Protein AF-A0A833DAZ6-F1 (afdb_monomer_lite)

Sequence (91 aa):
MLSLLGRALLALAFLTSAHQIARPEKAGDAVVRNVTMTSQIAPFALLVGAFVLDASSLDLVARFGGDGLPLFYRISAVWGGRAGPLLLWAA

pLDDT: mean 88.23, std 9.57, range [59.0, 98.0]

Secondary structure (DSSP, 8-state):
-HHHHHHHHHHHHHHHHHHHHH-GGGTT-HHHHHHHHHHHHHHHHHHHHHHHTT-TTSHHHHHH--TTS-HHHHHHHHHHSSSHHHHTT--

Foldseek 3Di:
DLVVVLVVLVVLLVVLVVVCVVCVVCCPPPVSVVSNVCSNCVSLVSLLVCLQVLVVVDVLSVQAHDPPDPSVLSNVCSPVSHSCPVVVVVD

Structure (mmCIF, N/CA/C/O backbone):
data_AF-A0A833DAZ6-F1
#
_entry.id   AF-A0A833DAZ6-F1
#
loop_
_atom_site.group_PDB
_atom_site.id
_atom_site.type_symbol
_atom_site.label_atom_id
_atom_site.label_alt_id
_atom_site.label_comp_id
_atom_site.label_asym_id
_atom_site.label_entity_id
_atom_site.label_seq_id
_atom_site.pdbx_PDB_ins_code
_atom_site.Cartn_x
_atom_site.Cartn_y
_atom_site.Cartn_z
_atom_site.occupancy
_atom_site.B_iso_or_equiv
_atom_site.auth_seq_id
_atom_site.auth_comp_id
_atom_site.auth_asym_id
_atom_site.auth_atom_id
_atom_site.pdbx_PDB_model_num
ATOM 1 N N . MET A 1 1 ? -0.322 -15.189 6.482 1.00 87.94 1 MET A N 1
ATOM 2 C CA . MET A 1 1 ? -0.232 -15.327 5.006 1.00 87.94 1 MET A CA 1
ATOM 3 C C . MET A 1 1 ? -0.034 -13.975 4.318 1.00 87.94 1 MET A C 1
ATOM 5 O O . MET A 1 1 ? 0.895 -13.861 3.528 1.00 87.94 1 MET A O 1
ATOM 9 N N . LEU A 1 2 ? -0.807 -12.933 4.668 1.00 93.31 2 LEU A N 1
ATOM 10 C CA . LEU A 1 2 ? -0.621 -11.578 4.117 1.00 93.31 2 LEU A CA 1
ATOM 11 C C . LEU A 1 2 ? 0.786 -11.004 4.348 1.00 93.31 2 LEU A C 1
ATOM 13 O O . LEU A 1 2 ? 1.337 -10.385 3.447 1.00 93.31 2 LEU A O 1
ATOM 17 N N . SER A 1 3 ? 1.410 -11.256 5.502 1.00 94.81 3 SER A N 1
ATOM 18 C CA . SER A 1 3 ? 2.775 -10.779 5.784 1.00 94.81 3 SER A CA 1
ATOM 19 C C . SER A 1 3 ? 3.819 -11.365 4.824 1.00 94.81 3 SER A C 1
ATOM 21 O O . SER A 1 3 ? 4.755 -10.674 4.433 1.00 94.81 3 SER A O 1
ATOM 23 N N . LEU A 1 4 ? 3.655 -12.629 4.415 1.00 96.38 4 LEU A N 1
ATOM 24 C CA . LEU A 1 4 ? 4.525 -13.264 3.419 1.00 96.38 4 LEU A CA 1
ATOM 25 C C . LEU A 1 4 ? 4.302 -12.643 2.038 1.00 96.38 4 LEU A C 1
ATOM 27 O O . LEU A 1 4 ? 5.270 -12.290 1.370 1.00 96.38 4 LEU A O 1
ATOM 31 N N . LEU A 1 5 ? 3.037 -12.466 1.647 1.00 96.62 5 LEU A N 1
ATOM 32 C CA . LEU A 1 5 ? 2.671 -11.828 0.385 1.00 96.62 5 LEU A CA 1
ATOM 33 C C . LEU A 1 5 ? 3.225 -10.399 0.301 1.00 96.62 5 LEU A C 1
ATOM 35 O O . LEU A 1 5 ? 3.858 -10.050 -0.687 1.00 96.62 5 LEU A O 1
ATOM 39 N N . GLY A 1 6 ? 3.072 -9.599 1.359 1.00 96.44 6 GLY A N 1
ATOM 40 C CA . GLY A 1 6 ? 3.615 -8.241 1.422 1.00 96.44 6 GLY A CA 1
ATOM 41 C C . GLY A 1 6 ? 5.136 -8.209 1.265 1.00 96.44 6 GLY A C 1
ATOM 42 O O . GLY A 1 6 ? 5.654 -7.432 0.467 1.00 96.44 6 GLY A O 1
ATOM 43 N N . ARG A 1 7 ? 5.860 -9.108 1.947 1.00 97.00 7 ARG A N 1
ATOM 44 C CA . ARG A 1 7 ? 7.319 -9.248 1.783 1.00 97.00 7 ARG A CA 1
ATOM 45 C C . ARG A 1 7 ? 7.707 -9.654 0.361 1.00 97.00 7 ARG A C 1
ATOM 47 O O . ARG A 1 7 ? 8.678 -9.122 -0.166 1.00 97.00 7 ARG A O 1
ATOM 54 N N . ALA A 1 8 ? 6.958 -10.565 -0.258 1.00 97.94 8 ALA A N 1
ATOM 55 C CA . ALA A 1 8 ? 7.196 -10.987 -1.635 1.00 97.94 8 ALA A CA 1
ATOM 56 C C . ALA A 1 8 ? 6.964 -9.843 -2.637 1.00 97.94 8 ALA A C 1
ATOM 58 O O . ALA A 1 8 ? 7.787 -9.643 -3.527 1.00 97.94 8 ALA A O 1
ATOM 59 N N . LEU A 1 9 ? 5.899 -9.052 -2.463 1.00 98.00 9 LEU A N 1
ATOM 60 C CA . LEU A 1 9 ? 5.622 -7.881 -3.301 1.00 98.00 9 LEU A CA 1
ATOM 61 C C . LEU A 1 9 ? 6.705 -6.805 -3.150 1.00 98.00 9 LEU A C 1
ATOM 63 O O . LEU A 1 9 ? 7.151 -6.257 -4.152 1.00 98.00 9 LEU A O 1
ATOM 67 N N . LEU A 1 10 ? 7.175 -6.542 -1.926 1.00 97.56 10 LEU A N 1
ATOM 68 C CA . LEU A 1 10 ? 8.290 -5.616 -1.686 1.00 97.56 10 LEU A CA 1
ATOM 69 C C . LEU A 1 10 ? 9.585 -6.100 -2.347 1.00 97.56 10 LEU A C 1
ATOM 71 O O . LEU A 1 10 ? 10.286 -5.314 -2.981 1.00 97.56 10 LEU A O 1
ATOM 75 N N . ALA A 1 11 ? 9.890 -7.396 -2.238 1.00 98.00 11 ALA A N 1
ATOM 76 C CA . ALA A 1 11 ? 11.049 -7.984 -2.900 1.00 98.00 11 ALA A CA 1
ATOM 77 C C . ALA A 1 11 ? 10.939 -7.863 -4.427 1.00 98.00 11 ALA A 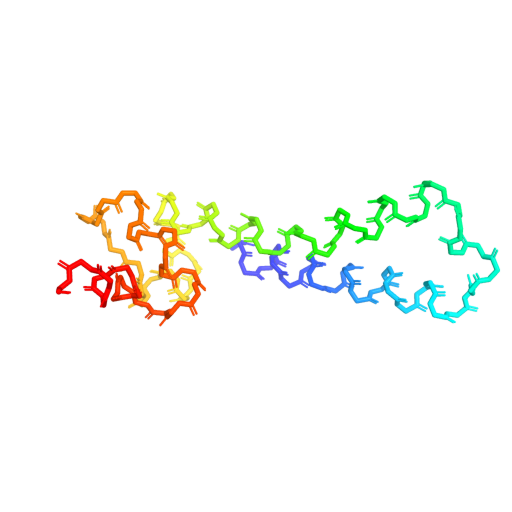C 1
ATOM 79 O O . ALA A 1 11 ? 11.898 -7.453 -5.075 1.00 98.00 11 ALA A O 1
ATOM 80 N N . LEU A 1 12 ? 9.767 -8.150 -5.000 1.00 97.88 12 LEU A N 1
ATOM 81 C CA . LEU A 1 12 ? 9.515 -7.992 -6.431 1.00 97.88 12 LEU A CA 1
ATOM 82 C C . LEU A 1 12 ? 9.710 -6.539 -6.880 1.00 97.88 12 LEU A C 1
ATOM 84 O O . LEU A 1 12 ? 10.399 -6.299 -7.866 1.00 97.88 12 LEU A O 1
ATOM 88 N N . ALA A 1 13 ? 9.151 -5.582 -6.140 1.00 97.44 13 ALA A N 1
ATOM 89 C CA . ALA A 1 13 ? 9.274 -4.156 -6.420 1.00 97.44 13 ALA A CA 1
ATOM 90 C C . ALA A 1 13 ? 10.744 -3.696 -6.423 1.00 97.44 13 ALA A C 1
ATOM 92 O O . ALA A 1 13 ? 11.196 -2.996 -7.337 1.00 97.44 13 ALA A O 1
ATOM 93 N N . PHE A 1 14 ? 11.522 -4.171 -5.444 1.00 97.38 14 PHE A N 1
ATOM 94 C CA . PHE A 1 14 ? 12.961 -3.929 -5.379 1.00 97.38 14 PHE A CA 1
ATOM 95 C C . PHE A 1 14 ? 13.702 -4.550 -6.569 1.00 97.38 14 PHE A C 1
ATOM 97 O O . PHE A 1 14 ? 14.510 -3.877 -7.208 1.00 97.38 14 PHE A O 1
ATOM 104 N N . LEU A 1 15 ? 13.392 -5.801 -6.920 1.00 96.62 15 LEU A N 1
ATOM 105 C CA . LEU A 1 15 ? 14.016 -6.505 -8.043 1.00 96.62 15 LEU A CA 1
ATOM 106 C C . LEU A 1 15 ? 13.729 -5.826 -9.386 1.00 96.62 15 LEU A C 1
ATOM 108 O O . LEU A 1 15 ? 14.644 -5.665 -10.190 1.00 96.62 15 LEU A O 1
ATOM 112 N N . THR A 1 16 ? 12.491 -5.386 -9.630 1.00 94.88 16 THR A N 1
ATOM 113 C CA . THR A 1 16 ? 12.145 -4.671 -10.870 1.00 94.88 16 THR A CA 1
ATOM 114 C C . THR A 1 16 ? 12.845 -3.316 -10.961 1.00 94.88 16 THR A C 1
ATOM 116 O O . THR A 1 16 ? 13.296 -2.932 -12.038 1.00 94.88 16 THR A O 1
ATOM 119 N N . SER A 1 17 ? 13.012 -2.623 -9.830 1.00 93.75 17 SER A N 1
ATOM 120 C CA . SER A 1 17 ? 13.772 -1.369 -9.765 1.00 93.75 17 SER A CA 1
ATOM 121 C C . SER A 1 17 ? 15.262 -1.595 -10.043 1.00 93.75 17 SER A C 1
ATOM 123 O O . SER A 1 17 ? 15.847 -0.942 -10.907 1.00 93.75 17 SER A O 1
ATOM 125 N N . ALA A 1 18 ? 15.866 -2.591 -9.389 1.00 95.00 18 ALA A N 1
ATOM 126 C CA . ALA A 1 18 ? 17.258 -2.969 -9.615 1.00 95.00 18 ALA A CA 1
ATOM 127 C C . ALA A 1 18 ? 17.508 -3.378 -11.077 1.00 95.00 18 ALA A C 1
ATOM 129 O O . ALA A 1 18 ? 18.520 -2.998 -11.665 1.00 95.00 18 ALA A O 1
ATOM 130 N N . HIS A 1 19 ? 16.561 -4.096 -11.689 1.00 92.56 19 HIS A N 1
ATOM 131 C CA . HIS A 1 19 ? 16.632 -4.462 -13.100 1.00 92.56 19 HIS A CA 1
ATOM 132 C C . HIS A 1 19 ? 16.630 -3.238 -14.028 1.00 92.56 19 HIS A C 1
ATOM 134 O O . HIS A 1 19 ? 17.422 -3.199 -14.968 1.00 92.56 19 HIS A O 1
ATOM 140 N N . GLN A 1 20 ? 15.790 -2.232 -13.758 1.00 90.94 20 GLN A N 1
ATOM 141 C CA . GLN A 1 20 ? 15.774 -0.989 -14.539 1.00 90.94 20 GLN A CA 1
ATOM 142 C C . GLN A 1 20 ? 17.065 -0.181 -14.385 1.00 90.94 20 GLN A C 1
ATOM 144 O O . GLN A 1 20 ? 17.572 0.336 -15.376 1.00 90.94 20 GLN A O 1
ATOM 149 N N . ILE A 1 21 ? 17.624 -0.108 -13.174 1.00 92.00 21 ILE A N 1
ATOM 150 C CA . ILE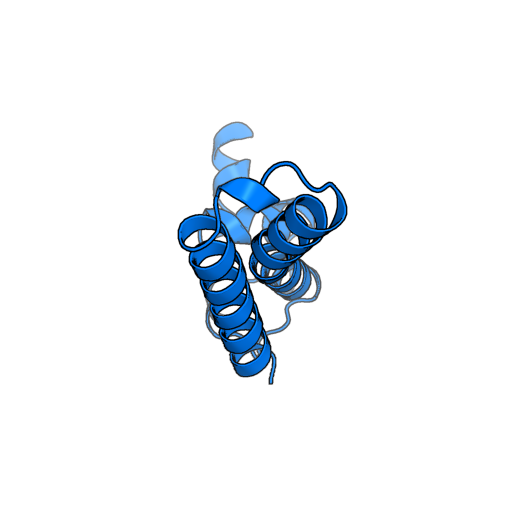 A 1 21 ? 18.901 0.579 -12.922 1.00 92.00 21 ILE A CA 1
ATOM 151 C C . ILE A 1 21 ? 20.047 -0.104 -13.677 1.00 92.00 21 ILE A C 1
ATOM 153 O O . ILE A 1 21 ? 20.911 0.573 -14.225 1.00 92.00 21 ILE A O 1
ATOM 157 N N . ALA A 1 22 ? 20.048 -1.438 -13.734 1.00 93.56 22 ALA A N 1
ATOM 158 C CA . ALA A 1 22 ? 21.069 -2.203 -14.446 1.00 93.56 22 ALA A CA 1
ATOM 159 C C . ALA A 1 22 ? 20.939 -2.130 -15.980 1.00 93.56 22 ALA A C 1
ATOM 161 O O . ALA A 1 22 ? 21.901 -2.445 -16.679 1.00 93.56 22 ALA A O 1
ATOM 162 N N . ARG A 1 23 ? 19.759 -1.767 -16.503 1.00 91.56 23 ARG A N 1
ATOM 163 C CA . ARG A 1 23 ? 19.461 -1.688 -17.944 1.00 91.56 23 ARG A CA 1
ATOM 164 C C . ARG A 1 23 ? 18.700 -0.405 -18.303 1.00 91.56 23 ARG A C 1
ATOM 166 O O . ARG A 1 23 ? 17.544 -0.474 -18.745 1.00 91.56 23 ARG A O 1
ATOM 173 N N . PRO A 1 24 ? 19.318 0.775 -18.114 1.00 88.31 24 PRO A N 1
ATOM 174 C CA . PRO A 1 24 ? 18.658 2.055 -18.354 1.00 88.31 24 PRO A CA 1
ATOM 175 C C . PRO A 1 24 ? 18.241 2.237 -19.820 1.00 88.31 24 PRO A C 1
ATOM 177 O O . PRO A 1 24 ? 17.262 2.926 -20.098 1.00 88.31 24 PRO A O 1
ATOM 180 N N . GLU A 1 25 ? 18.908 1.565 -20.764 1.00 89.56 25 GLU A N 1
ATOM 181 C CA . GLU A 1 25 ? 18.585 1.598 -22.193 1.00 89.56 25 GLU A CA 1
ATOM 182 C C . GLU A 1 25 ? 17.183 1.057 -22.512 1.00 89.56 25 GLU A C 1
ATOM 184 O O . GLU A 1 25 ? 16.571 1.462 -23.498 1.00 89.56 25 GLU A O 1
ATOM 189 N N . LYS A 1 26 ? 16.647 0.173 -21.659 1.00 84.00 26 LYS A N 1
ATOM 190 C CA . LYS A 1 26 ? 15.295 -0.390 -21.797 1.00 84.00 26 LYS A CA 1
ATOM 191 C C . LYS A 1 26 ? 14.245 0.335 -20.957 1.00 84.00 26 LYS A C 1
ATOM 193 O O . LYS A 1 26 ? 13.071 -0.013 -21.034 1.00 84.00 26 LYS A O 1
ATOM 198 N N . ALA A 1 27 ? 14.624 1.345 -20.171 1.00 77.44 27 ALA A N 1
ATOM 199 C CA . ALA A 1 27 ? 13.698 2.037 -19.272 1.00 77.44 27 ALA A CA 1
ATOM 200 C C . ALA A 1 27 ? 12.574 2.791 -20.015 1.00 77.44 27 ALA A C 1
ATOM 202 O O . ALA A 1 27 ? 11.493 2.996 -19.462 1.00 77.44 27 ALA 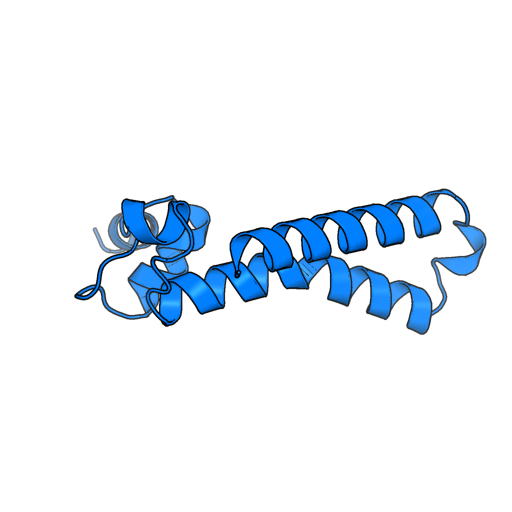A O 1
ATOM 203 N N . GLY A 1 28 ? 12.803 3.173 -21.278 1.00 81.81 28 GLY A N 1
ATOM 204 C CA . GLY A 1 28 ? 11.796 3.814 -22.131 1.00 81.81 28 GLY A CA 1
ATOM 205 C C . GLY A 1 28 ? 10.692 2.873 -22.631 1.00 81.81 28 GLY A C 1
ATOM 206 O O . GLY A 1 28 ? 9.618 3.347 -23.014 1.00 81.81 28 GLY A O 1
ATOM 207 N N . ASP A 1 29 ? 10.917 1.556 -22.591 1.00 93.44 29 ASP A N 1
ATOM 208 C CA . ASP A 1 29 ? 9.940 0.556 -23.023 1.00 93.44 29 ASP A CA 1
ATOM 209 C C . ASP A 1 29 ? 8.673 0.638 -22.154 1.00 93.44 29 ASP A C 1
ATOM 211 O O . ASP A 1 29 ? 8.723 0.630 -20.919 1.00 93.44 29 ASP A O 1
ATOM 215 N N . ALA A 1 30 ? 7.515 0.738 -22.811 1.00 93.19 30 ALA A N 1
ATOM 216 C CA . ALA A 1 30 ? 6.225 0.846 -22.146 1.00 93.19 30 ALA A CA 1
ATOM 217 C C . ALA A 1 30 ? 5.924 -0.355 -21.243 1.00 93.19 30 ALA A C 1
ATOM 219 O O . ALA A 1 30 ? 5.384 -0.173 -20.152 1.00 93.19 30 ALA A O 1
ATOM 220 N N . VAL A 1 31 ? 6.306 -1.564 -21.657 1.00 92.56 31 VAL A N 1
ATOM 221 C CA . VAL A 1 31 ? 6.067 -2.781 -20.876 1.00 92.56 31 VAL A CA 1
ATOM 222 C C . VAL A 1 31 ? 6.927 -2.765 -19.618 1.00 92.56 31 VAL A C 1
ATOM 224 O O . VAL A 1 31 ? 6.404 -2.922 -18.517 1.00 92.56 31 VAL A O 1
ATOM 227 N N . VAL A 1 32 ? 8.229 -2.500 -19.759 1.00 92.06 32 VAL A N 1
ATOM 228 C CA . VAL A 1 32 ? 9.176 -2.449 -18.630 1.00 92.06 32 VAL A CA 1
ATOM 229 C C . VAL A 1 32 ? 8.770 -1.375 -17.623 1.00 92.06 32 VAL A C 1
ATOM 231 O O . VAL A 1 32 ? 8.801 -1.611 -16.415 1.00 92.06 32 VAL A O 1
ATOM 234 N N . ARG A 1 33 ? 8.346 -0.202 -18.104 1.00 91.56 33 ARG A N 1
ATOM 235 C CA . ARG A 1 33 ? 7.851 0.882 -17.252 1.00 91.56 33 ARG A CA 1
ATOM 236 C C . ARG A 1 33 ? 6.582 0.483 -16.504 1.00 91.56 33 ARG A C 1
ATOM 238 O O . ARG A 1 33 ? 6.538 0.629 -15.285 1.00 91.56 33 ARG A O 1
ATOM 245 N N . ASN A 1 34 ? 5.575 -0.031 -17.207 1.00 94.81 34 ASN A N 1
ATOM 246 C CA . ASN A 1 34 ? 4.288 -0.369 -16.600 1.00 94.81 34 ASN A CA 1
ATOM 247 C C . ASN A 1 34 ? 4.416 -1.515 -15.590 1.00 94.81 34 ASN A C 1
ATOM 249 O O . ASN A 1 34 ? 3.785 -1.467 -14.534 1.00 94.81 34 ASN A O 1
ATOM 253 N N . VAL A 1 35 ? 5.258 -2.515 -15.873 1.00 93.88 35 VAL A N 1
ATOM 254 C CA . VAL A 1 35 ? 5.537 -3.623 -14.946 1.00 93.88 35 VAL A CA 1
ATOM 255 C C . VAL A 1 35 ? 6.172 -3.103 -13.662 1.00 93.88 35 VAL A C 1
ATOM 257 O O . VAL A 1 35 ? 5.696 -3.442 -12.580 1.00 93.88 35 VAL A O 1
ATOM 260 N N . THR A 1 36 ? 7.182 -2.235 -13.760 1.00 94.56 36 THR A N 1
ATOM 261 C CA . THR A 1 36 ? 7.805 -1.636 -12.572 1.00 94.56 36 THR A CA 1
ATOM 262 C C . THR A 1 36 ? 6.834 -0.736 -11.820 1.00 94.56 36 THR A C 1
ATOM 264 O O . THR A 1 36 ? 6.750 -0.814 -10.604 1.00 94.56 36 THR A O 1
ATOM 267 N N . MET A 1 37 ? 6.043 0.096 -12.499 1.00 95.19 37 MET A N 1
ATOM 268 C CA . MET A 1 37 ? 5.032 0.911 -11.812 1.00 95.19 37 MET A CA 1
ATOM 269 C C . MET A 1 37 ? 4.027 0.035 -11.055 1.00 95.19 37 MET A C 1
ATOM 271 O O . MET A 1 37 ? 3.736 0.297 -9.890 1.00 95.19 37 MET A O 1
ATOM 275 N N . THR A 1 38 ? 3.551 -1.039 -11.690 1.00 97.00 38 THR A N 1
ATOM 276 C CA . THR A 1 38 ? 2.594 -1.975 -11.087 1.00 97.00 38 THR A CA 1
ATOM 277 C C . THR A 1 38 ? 3.196 -2.702 -9.884 1.00 97.00 38 THR A C 1
ATOM 279 O O . THR A 1 38 ? 2.543 -2.812 -8.846 1.00 97.00 38 THR A O 1
ATOM 282 N N . SER A 1 39 ? 4.446 -3.170 -9.981 1.00 97.12 39 SER A N 1
ATOM 283 C CA . SER A 1 39 ? 5.118 -3.837 -8.860 1.00 97.12 39 SER A CA 1
ATOM 284 C C . SER A 1 39 ? 5.336 -2.890 -7.678 1.00 97.12 39 SER A C 1
ATOM 286 O O . SER A 1 39 ? 5.175 -3.314 -6.538 1.00 97.12 39 SER A O 1
ATOM 288 N N . GLN A 1 40 ? 5.628 -1.610 -7.930 1.00 97.00 40 GLN A N 1
ATOM 289 C CA . GLN A 1 40 ? 5.876 -0.611 -6.886 1.00 97.00 40 GLN A CA 1
ATOM 290 C C . GLN A 1 40 ? 4.614 -0.222 -6.109 1.00 97.00 40 GLN A C 1
ATOM 292 O O . GLN A 1 40 ? 4.679 -0.012 -4.898 1.00 97.00 40 GLN A O 1
ATOM 297 N N . ILE A 1 41 ? 3.453 -0.152 -6.768 1.00 97.62 41 ILE A N 1
ATOM 298 C CA . ILE A 1 41 ? 2.191 0.185 -6.086 1.00 97.62 41 ILE A CA 1
ATOM 299 C C . ILE A 1 41 ? 1.572 -1.006 -5.343 1.00 97.62 41 ILE A C 1
ATOM 301 O O . ILE A 1 41 ? 0.802 -0.811 -4.402 1.00 97.62 41 ILE A O 1
ATOM 305 N N . ALA A 1 42 ? 1.895 -2.242 -5.737 1.00 97.75 42 ALA A N 1
ATOM 306 C CA . ALA A 1 42 ? 1.242 -3.444 -5.219 1.00 97.75 42 ALA A CA 1
ATOM 307 C C . ALA A 1 42 ? 1.359 -3.640 -3.689 1.00 97.75 42 ALA A C 1
ATOM 309 O O . ALA A 1 42 ? 0.340 -3.966 -3.073 1.00 97.75 42 ALA A O 1
ATOM 310 N N . PRO A 1 43 ? 2.520 -3.419 -3.028 1.00 96.38 43 PRO A N 1
ATOM 311 C CA . PRO A 1 43 ? 2.623 -3.520 -1.571 1.00 96.38 43 PRO A CA 1
ATOM 312 C C . PRO A 1 43 ? 1.696 -2.540 -0.848 1.00 96.38 43 PRO A C 1
ATOM 314 O O . PRO A 1 43 ? 1.048 -2.904 0.133 1.00 96.38 43 PRO A O 1
ATOM 317 N N . PHE A 1 44 ? 1.608 -1.307 -1.354 1.00 95.19 44 PHE A N 1
ATOM 318 C CA . PHE A 1 44 ? 0.745 -0.279 -0.787 1.00 95.19 44 PHE A CA 1
ATOM 319 C C . PHE A 1 44 ? -0.734 -0.626 -0.989 1.00 95.19 44 PHE A C 1
ATOM 321 O O . PHE A 1 44 ? -1.507 -0.581 -0.036 1.00 95.19 44 PHE A O 1
ATOM 328 N N . ALA A 1 45 ? -1.123 -1.062 -2.191 1.00 96.62 45 ALA A N 1
ATOM 329 C CA . ALA A 1 45 ? -2.490 -1.495 -2.477 1.00 96.62 45 ALA A CA 1
ATOM 330 C C . ALA A 1 45 ? -2.927 -2.680 -1.596 1.00 96.62 45 ALA A C 1
ATOM 332 O O . ALA A 1 45 ? -4.040 -2.675 -1.067 1.00 96.62 45 ALA A O 1
ATOM 333 N N . LEU A 1 46 ? -2.040 -3.661 -1.377 1.00 96.56 46 LEU A N 1
ATOM 334 C CA . LEU A 1 46 ? -2.288 -4.769 -0.449 1.00 96.56 46 LEU A CA 1
ATOM 335 C C . LEU A 1 46 ? -2.522 -4.255 0.976 1.00 96.56 46 LEU A C 1
ATOM 337 O O . LEU A 1 46 ? -3.447 -4.713 1.645 1.00 96.56 46 LEU A O 1
ATOM 341 N N . LEU A 1 47 ? -1.695 -3.313 1.438 1.00 94.75 47 LEU A N 1
ATOM 342 C CA . LEU A 1 47 ? -1.812 -2.758 2.782 1.00 94.75 47 LEU A CA 1
ATOM 343 C C . LEU A 1 47 ? -3.116 -1.971 2.963 1.00 94.75 47 LEU A C 1
ATOM 345 O O . LEU A 1 47 ? -3.807 -2.170 3.958 1.00 94.75 47 LEU A O 1
ATOM 349 N N . VAL A 1 48 ? -3.495 -1.142 1.985 1.00 94.06 48 VAL A N 1
ATOM 350 C CA . VAL A 1 48 ? -4.789 -0.437 1.974 1.00 94.06 48 VAL A CA 1
ATOM 351 C C . VAL A 1 48 ? -5.943 -1.434 2.046 1.00 94.06 48 VAL A C 1
ATOM 353 O O . VAL A 1 48 ? -6.810 -1.299 2.907 1.00 94.06 48 VAL A O 1
ATOM 356 N N . GLY A 1 49 ? -5.940 -2.460 1.189 1.00 94.50 49 GLY A N 1
ATOM 357 C CA . GLY A 1 49 ? -6.968 -3.503 1.200 1.00 94.50 49 GLY A CA 1
ATOM 358 C C . GLY A 1 49 ? -7.056 -4.222 2.546 1.00 94.50 49 GLY A C 1
ATOM 359 O O . GLY A 1 49 ? -8.153 -4.472 3.040 1.00 94.50 49 GLY A O 1
ATOM 360 N N . ALA A 1 50 ? -5.912 -4.483 3.183 1.00 94.19 50 ALA A N 1
ATOM 361 C CA . ALA A 1 50 ? -5.864 -5.094 4.503 1.00 94.19 50 ALA A CA 1
ATOM 362 C C . ALA A 1 50 ? -6.484 -4.209 5.597 1.00 94.19 50 ALA A C 1
ATOM 364 O O . ALA A 1 50 ? -7.210 -4.731 6.434 1.00 94.19 50 ALA A O 1
ATOM 365 N N . PHE A 1 51 ? -6.259 -2.891 5.577 1.00 91.81 51 PHE A N 1
ATOM 366 C CA . PHE A 1 51 ? -6.924 -1.961 6.500 1.00 91.81 51 PHE A CA 1
ATOM 367 C C . PHE A 1 51 ? -8.429 -1.842 6.232 1.00 91.81 51 PHE A C 1
ATOM 369 O O . PHE A 1 51 ? -9.220 -1.792 7.170 1.00 91.81 51 PHE A O 1
ATOM 376 N N . VAL A 1 52 ? -8.846 -1.809 4.963 1.00 91.56 52 VAL A N 1
ATOM 377 C CA . VAL A 1 52 ? -10.269 -1.736 4.590 1.00 91.56 52 VAL A CA 1
ATOM 378 C C . VAL A 1 52 ? -11.027 -2.968 5.088 1.00 91.56 52 VAL A C 1
ATOM 380 O O . VAL A 1 52 ? -12.091 -2.825 5.689 1.00 91.56 52 VAL A O 1
ATOM 383 N N . LEU A 1 53 ? -10.450 -4.156 4.890 1.00 92.31 53 LEU A N 1
ATOM 384 C CA . LEU A 1 53 ? -11.032 -5.447 5.270 1.00 92.31 53 LEU A CA 1
ATOM 385 C C . LEU A 1 53 ? -10.748 -5.856 6.727 1.00 92.31 53 LEU A C 1
ATOM 387 O O . LEU A 1 53 ? -11.089 -6.972 7.103 1.00 92.31 53 LEU A O 1
ATOM 391 N N . ASP A 1 54 ? -10.100 -4.991 7.512 1.00 90.31 54 ASP A N 1
ATOM 392 C CA . ASP A 1 54 ? -9.658 -5.254 8.891 1.00 90.31 54 ASP A CA 1
ATOM 393 C C . ASP A 1 54 ? -8.917 -6.597 9.056 1.00 90.31 54 ASP A C 1
ATOM 395 O O . ASP A 1 54 ? -9.151 -7.396 9.962 1.00 90.31 54 ASP A O 1
ATOM 399 N N . ALA A 1 55 ? -7.997 -6.881 8.131 1.00 93.12 55 ALA A N 1
ATOM 400 C CA . ALA A 1 55 ? -7.242 -8.126 8.091 1.00 93.12 55 ALA A CA 1
ATOM 401 C C . ALA A 1 55 ? -6.166 -8.182 9.197 1.00 93.12 55 ALA A C 1
ATOM 403 O O . ALA A 1 55 ? -4.966 -8.056 8.932 1.00 93.12 55 ALA A O 1
ATOM 404 N N . SER A 1 56 ? -6.593 -8.462 10.431 1.00 90.81 56 SER A N 1
ATOM 405 C CA . SER A 1 56 ? -5.778 -8.525 11.661 1.00 90.81 56 SER A CA 1
ATOM 406 C C . SER A 1 56 ? -4.636 -9.551 11.646 1.00 90.81 56 SER A C 1
ATOM 408 O O . SER A 1 56 ? -3.751 -9.525 12.496 1.00 90.81 56 SER A O 1
ATOM 410 N N . SER A 1 57 ? -4.573 -10.422 10.634 1.00 92.62 57 SER A N 1
ATOM 411 C CA . SER A 1 57 ? -3.394 -11.267 10.384 1.00 92.62 57 SER A CA 1
ATOM 412 C C . SER A 1 57 ? -2.114 -10.473 10.057 1.00 92.62 57 SER A C 1
ATOM 414 O O . SER A 1 57 ? -1.016 -11.032 10.114 1.00 92.62 57 SER A O 1
ATOM 416 N N . LEU A 1 58 ? -2.240 -9.189 9.694 1.00 93.31 58 LEU A N 1
ATOM 417 C CA . LEU A 1 58 ? -1.138 -8.229 9.648 1.00 93.31 58 LEU A CA 1
ATOM 418 C C . LEU A 1 58 ? -1.078 -7.456 10.968 1.00 93.31 58 LEU A C 1
ATOM 420 O O . LEU A 1 58 ? -2.007 -6.728 11.297 1.00 93.31 58 LEU A O 1
ATOM 424 N N . ASP A 1 59 ? 0.054 -7.542 11.670 1.00 91.12 59 ASP A N 1
ATOM 425 C CA . ASP A 1 59 ? 0.275 -6.880 12.968 1.00 91.12 59 ASP A CA 1
ATOM 426 C C . ASP A 1 59 ? 0.029 -5.360 12.914 1.00 91.12 59 ASP A C 1
ATOM 428 O O . ASP A 1 59 ? -0.563 -4.796 13.828 1.00 91.12 59 ASP A O 1
ATOM 432 N N . LEU A 1 60 ? 0.384 -4.699 11.805 1.00 89.81 60 LEU A N 1
ATOM 433 C CA . LEU A 1 60 ? 0.113 -3.270 11.622 1.00 89.81 60 LEU A CA 1
ATOM 434 C C . LEU A 1 60 ? -1.394 -2.961 11.628 1.00 89.81 60 LEU A C 1
ATOM 436 O O . LEU A 1 60 ? -1.824 -1.992 12.247 1.00 89.81 60 LEU A O 1
ATOM 440 N N . VAL A 1 61 ? -2.194 -3.804 10.970 1.00 90.88 61 VAL A N 1
ATOM 441 C CA . VAL A 1 61 ? -3.656 -3.674 10.948 1.00 90.88 61 VAL A CA 1
ATOM 442 C C . VAL A 1 61 ? -4.234 -4.059 12.307 1.00 90.88 61 VAL A C 1
ATOM 444 O O . VAL A 1 61 ? -5.103 -3.363 12.805 1.00 90.88 61 VAL A O 1
ATOM 447 N N . ALA A 1 62 ? -3.706 -5.085 12.975 1.00 90.31 62 ALA A N 1
ATOM 448 C CA . ALA A 1 62 ? -4.163 -5.461 14.314 1.00 90.31 62 ALA A CA 1
ATOM 449 C C . ALA A 1 62 ? -3.944 -4.355 15.363 1.00 90.31 62 ALA A C 1
ATOM 451 O O . ALA A 1 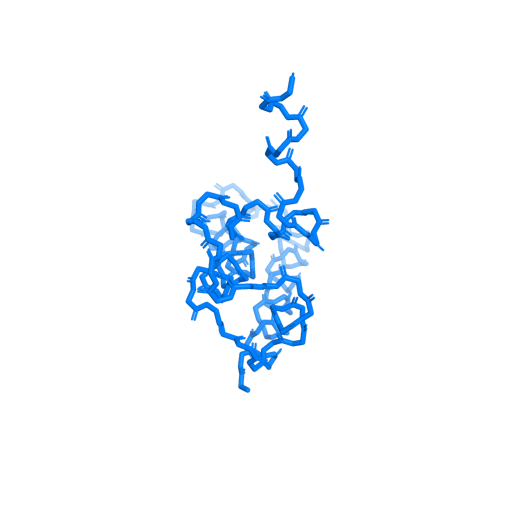62 ? -4.746 -4.205 16.280 1.00 90.31 62 ALA A O 1
ATOM 452 N N . ARG A 1 63 ? -2.856 -3.584 15.244 1.00 87.69 63 ARG A N 1
ATOM 453 C CA . ARG A 1 63 ? -2.507 -2.524 16.206 1.00 87.69 63 ARG A CA 1
ATOM 454 C C . ARG A 1 63 ? -3.173 -1.186 15.921 1.00 87.69 63 ARG A C 1
ATOM 456 O O . ARG A 1 63 ? -3.427 -0.430 16.854 1.00 87.69 63 ARG A O 1
ATOM 463 N N . PHE A 1 64 ? -3.380 -0.868 14.647 1.00 85.12 64 PHE A N 1
ATOM 464 C CA . PHE A 1 64 ? -3.790 0.472 14.214 1.00 85.12 64 PHE A CA 1
ATOM 465 C C . PHE A 1 64 ? -5.087 0.491 13.402 1.00 85.12 64 PHE A C 1
ATOM 467 O O . PHE A 1 64 ? -5.594 1.568 13.080 1.00 85.12 64 PHE A O 1
ATOM 474 N N . GLY A 1 65 ? -5.603 -0.687 13.058 1.00 75.12 65 GLY A N 1
ATOM 475 C CA . GLY A 1 65 ? -6.945 -0.898 12.538 1.00 75.12 65 GLY A CA 1
ATOM 476 C C . GLY A 1 65 ? -7.991 -0.796 13.643 1.00 75.12 65 GLY A C 1
ATOM 477 O O . GLY A 1 65 ? -7.690 -0.538 14.810 1.00 75.12 65 GLY A O 1
ATOM 478 N N . GLY A 1 66 ? -9.250 -0.930 13.254 1.00 75.38 66 GLY A N 1
ATOM 479 C CA . GLY A 1 66 ? -10.362 -0.722 14.164 1.00 75.38 66 GLY A CA 1
ATOM 480 C C . GLY A 1 66 ? -11.667 -1.123 13.511 1.00 75.38 66 GLY A C 1
ATOM 481 O O . GLY A 1 66 ? -12.155 -0.445 12.603 1.00 75.38 66 GLY A O 1
ATOM 482 N N . ASP A 1 67 ? -12.257 -2.184 14.045 1.00 68.31 67 ASP A N 1
ATOM 483 C CA . ASP A 1 67 ? -13.458 -2.837 13.525 1.00 68.31 67 ASP A CA 1
ATOM 484 C C . ASP A 1 67 ? -14.685 -1.895 13.451 1.00 68.31 67 ASP A C 1
ATOM 486 O O . ASP A 1 67 ? -15.611 -2.108 12.673 1.00 68.31 67 ASP A O 1
ATOM 490 N N . GLY A 1 68 ? -14.662 -0.769 14.178 1.00 74.12 68 GLY A N 1
ATOM 491 C CA . GLY A 1 68 ? -15.708 0.266 14.168 1.00 74.12 68 GLY A CA 1
ATOM 492 C C . GLY A 1 68 ? -15.383 1.554 13.398 1.00 74.12 68 GLY A C 1
ATOM 493 O O . GLY A 1 68 ? -16.198 2.475 13.390 1.00 74.12 68 GLY A O 1
ATOM 494 N N . LEU A 1 69 ? -14.204 1.673 12.777 1.00 79.69 69 LEU A N 1
ATOM 495 C CA . LEU A 1 69 ? -13.812 2.911 12.093 1.00 79.69 69 LEU A CA 1
ATOM 496 C C . LEU A 1 69 ? -14.507 3.047 10.727 1.00 79.69 69 LEU A C 1
ATOM 498 O O . LEU A 1 69 ? -14.479 2.091 9.946 1.00 79.69 69 LEU A O 1
ATOM 502 N N . PRO A 1 70 ? -15.050 4.232 10.376 1.00 86.94 70 PRO A N 1
ATOM 503 C CA . PRO A 1 70 ? -15.530 4.498 9.022 1.00 86.94 70 PRO A CA 1
ATOM 504 C C . PRO A 1 70 ? -14.422 4.321 7.972 1.00 86.94 70 PRO A C 1
ATOM 506 O O . PRO A 1 70 ? -13.242 4.556 8.246 1.00 86.94 70 PRO A O 1
ATOM 509 N N . LEU A 1 71 ? -14.808 3.962 6.744 1.00 86.69 71 LEU A N 1
ATOM 510 C CA . LEU A 1 71 ? -13.892 3.572 5.662 1.00 86.69 71 LEU A CA 1
ATOM 511 C C . LEU A 1 71 ? -12.747 4.572 5.421 1.00 86.69 71 LEU A C 1
ATOM 513 O O . LEU A 1 71 ? -11.588 4.172 5.320 1.00 86.69 71 LEU A O 1
ATOM 517 N N . PHE A 1 72 ? -13.049 5.873 5.377 1.00 84.25 72 PHE A N 1
ATOM 518 C CA . PHE A 1 72 ? -12.043 6.916 5.146 1.00 84.25 72 PHE A CA 1
ATOM 519 C C . PHE A 1 72 ? -10.961 6.941 6.232 1.00 84.25 72 PHE A C 1
ATOM 521 O O . PHE A 1 72 ? -9.780 7.117 5.928 1.00 84.25 72 PHE A O 1
ATOM 528 N N . TYR A 1 73 ? -11.335 6.682 7.486 1.00 84.38 73 TYR A N 1
ATOM 529 C CA . TYR A 1 73 ? -10.384 6.624 8.591 1.00 84.38 73 TYR A CA 1
ATOM 530 C C . TYR A 1 73 ? -9.508 5.371 8.531 1.00 84.38 73 TYR A C 1
ATOM 532 O O . TYR A 1 73 ? -8.310 5.473 8.798 1.00 84.38 73 TYR A O 1
ATOM 540 N N . ARG A 1 74 ? -10.052 4.226 8.090 1.00 86.19 74 ARG A N 1
ATOM 541 C CA . ARG A 1 74 ? -9.264 3.002 7.843 1.00 86.19 74 ARG A CA 1
ATOM 542 C C . ARG A 1 74 ? -8.211 3.216 6.755 1.00 86.19 74 ARG A C 1
ATOM 544 O O . ARG A 1 74 ? -7.055 2.858 6.945 1.00 86.19 74 ARG A O 1
ATOM 551 N N . ILE A 1 75 ? -8.577 3.874 5.651 1.00 86.62 75 ILE A N 1
ATOM 552 C CA . ILE A 1 75 ? -7.629 4.214 4.575 1.00 86.62 75 ILE A CA 1
ATOM 553 C C . ILE A 1 75 ? -6.565 5.199 5.082 1.00 86.62 75 ILE A C 1
ATOM 555 O O . ILE A 1 75 ? -5.383 5.041 4.788 1.00 86.62 75 ILE A O 1
ATOM 559 N N . SER A 1 76 ? -6.950 6.195 5.886 1.00 84.69 76 SER A N 1
ATOM 560 C CA . SER A 1 76 ? -5.991 7.158 6.448 1.00 84.69 76 SER A CA 1
ATOM 561 C C . SER A 1 76 ? -4.977 6.521 7.407 1.00 84.69 76 SER A C 1
ATOM 563 O O . SER A 1 76 ? -3.827 6.962 7.476 1.00 84.69 76 SER A O 1
ATOM 565 N N . ALA A 1 77 ? -5.374 5.446 8.098 1.00 85.75 77 ALA A N 1
ATOM 566 C CA . ALA A 1 77 ? -4.515 4.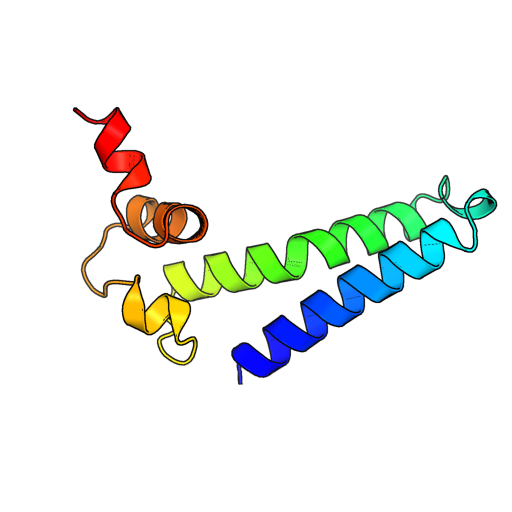722 9.029 1.00 85.75 77 ALA A CA 1
ATOM 567 C C . ALA A 1 77 ? -3.323 4.044 8.342 1.00 85.75 77 ALA A C 1
ATOM 569 O O . ALA A 1 77 ? -2.286 3.871 8.981 1.00 85.75 77 ALA A O 1
ATOM 570 N N . VAL A 1 78 ? -3.426 3.763 7.038 1.00 88.88 78 VAL A N 1
ATOM 571 C CA . VAL A 1 78 ? -2.324 3.244 6.213 1.00 88.88 78 VAL A CA 1
ATOM 572 C C . VAL A 1 78 ? -1.105 4.172 6.264 1.00 88.88 78 VAL A C 1
ATOM 574 O O . VAL A 1 78 ? 0.026 3.696 6.291 1.00 88.88 78 VAL A O 1
ATOM 577 N N . TRP A 1 79 ? -1.330 5.489 6.305 1.00 82.12 79 TRP A N 1
ATOM 578 C CA . TRP A 1 79 ? -0.269 6.501 6.309 1.00 82.12 79 TRP A CA 1
ATOM 579 C C . TRP A 1 79 ? 0.172 6.892 7.717 1.00 82.12 79 TRP A C 1
ATOM 581 O O . TRP A 1 79 ? 1.362 6.998 7.991 1.00 82.12 79 TRP A O 1
ATOM 591 N N . GLY A 1 80 ? -0.791 7.146 8.605 1.00 73.94 80 GLY A N 1
ATOM 592 C CA . GLY A 1 80 ? -0.512 7.710 9.927 1.00 73.94 80 GLY A CA 1
ATOM 593 C C . GLY A 1 80 ? -0.316 6.693 11.042 1.00 73.94 80 GLY A C 1
ATOM 594 O O . GLY A 1 80 ? -0.056 7.102 12.171 1.00 73.94 80 GLY A O 1
ATOM 595 N N . GLY A 1 81 ? -0.519 5.397 10.777 1.00 72.19 81 GLY A N 1
ATOM 596 C CA . GLY A 1 81 ? -0.532 4.367 11.820 1.00 72.19 81 GLY A CA 1
ATOM 597 C C . GLY A 1 81 ? -1.599 4.622 12.888 1.00 72.19 81 GLY A C 1
ATOM 598 O O . GLY A 1 81 ? -1.425 4.255 14.038 1.00 72.19 81 GLY A O 1
ATOM 599 N N . ARG A 1 82 ? -2.671 5.344 12.552 1.00 72.94 82 ARG A N 1
ATOM 600 C CA . ARG A 1 82 ? -3.835 5.620 13.406 1.00 72.94 82 ARG A CA 1
ATOM 601 C C . ARG A 1 82 ? -4.923 6.274 12.564 1.00 72.94 82 ARG A C 1
ATOM 603 O O . ARG A 1 82 ? -4.611 6.903 11.563 1.00 72.94 82 ARG A O 1
ATOM 610 N N . ALA A 1 83 ? -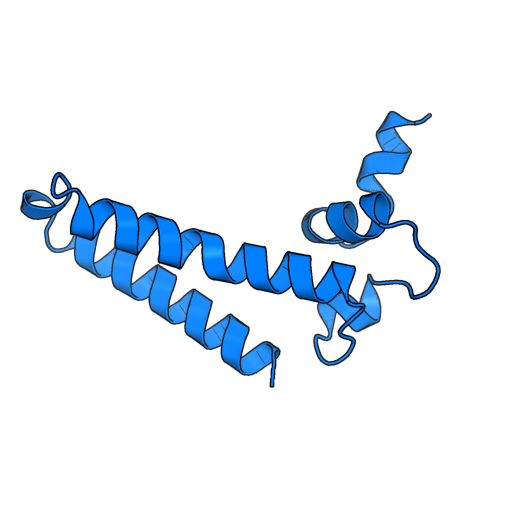6.172 6.235 13.017 1.00 65.31 83 ALA A N 1
ATOM 611 C CA . ALA A 1 83 ? -7.296 6.941 12.382 1.00 65.31 83 ALA A CA 1
ATOM 612 C C . ALA A 1 83 ? -7.152 8.484 12.344 1.00 65.31 83 ALA A C 1
ATOM 614 O O . ALA A 1 83 ? -7.931 9.179 11.700 1.00 65.31 83 ALA A O 1
ATOM 615 N N . GLY A 1 84 ? -6.172 9.034 13.065 1.00 63.12 84 GLY A N 1
ATOM 616 C CA . GLY A 1 84 ? -6.003 10.464 13.322 1.00 63.12 84 GLY A CA 1
ATOM 617 C C . GLY A 1 84 ? -5.686 11.399 12.141 1.00 63.12 84 GLY A C 1
ATOM 618 O O . GLY A 1 84 ? -6.078 12.556 12.256 1.00 63.12 84 GLY A O 1
ATOM 619 N N . PRO A 1 85 ? -5.030 11.003 11.027 1.00 70.81 85 PRO A N 1
ATOM 620 C CA . PRO A 1 85 ? -4.586 11.962 10.015 1.00 70.81 85 PRO A CA 1
ATOM 621 C C . PRO A 1 85 ? -5.708 12.802 9.423 1.00 70.81 85 PRO A C 1
ATOM 623 O O . PRO A 1 85 ? -5.521 13.998 9.276 1.00 70.81 85 PRO A O 1
ATOM 626 N N . LEU A 1 86 ? -6.873 12.211 9.133 1.00 73.31 86 LEU A N 1
ATOM 627 C CA . LEU A 1 86 ? -8.027 12.962 8.624 1.00 73.31 86 LEU A CA 1
ATOM 628 C C . LEU A 1 86 ? -8.737 13.772 9.714 1.00 73.31 86 LEU A C 1
ATOM 630 O O . LEU A 1 86 ? -9.288 14.825 9.413 1.00 73.31 86 LEU A O 1
ATOM 634 N N . LEU A 1 87 ? -8.700 13.323 10.975 1.00 69.00 87 LEU A N 1
ATOM 635 C CA . LEU A 1 87 ? -9.278 14.078 12.094 1.00 69.00 87 LEU A CA 1
ATOM 636 C C . LEU A 1 87 ? -8.554 15.411 12.324 1.00 69.00 87 LEU A C 1
ATOM 638 O O . LEU A 1 87 ? -9.194 16.363 12.747 1.00 69.00 87 LEU A O 1
ATOM 642 N N . LEU A 1 88 ? -7.260 15.504 11.992 1.00 70.44 88 LEU A N 1
ATOM 643 C CA . LEU A 1 88 ? -6.501 16.761 12.067 1.00 70.44 88 LEU A CA 1
ATOM 644 C C . LEU A 1 88 ? -7.008 17.839 11.096 1.00 70.44 88 LEU A C 1
ATOM 646 O O . LEU A 1 88 ? -6.774 19.015 11.339 1.00 70.44 88 LEU A O 1
ATOM 650 N N . TRP A 1 89 ? -7.684 17.446 10.013 1.00 70.88 89 TRP A N 1
ATOM 651 C CA . TRP A 1 89 ? -8.237 18.365 9.008 1.00 70.88 89 TRP A CA 1
ATOM 652 C C . TRP A 1 89 ? -9.735 18.629 9.188 1.00 70.88 89 TRP A C 1
ATOM 654 O O . TRP A 1 89 ? -10.296 19.458 8.480 1.00 70.88 89 TRP A O 1
ATOM 664 N N . ALA A 1 90 ? -10.394 17.892 10.084 1.00 69.75 90 ALA A N 1
ATOM 665 C CA . ALA A 1 90 ? -11.811 18.062 10.397 1.00 69.75 90 ALA A CA 1
ATOM 666 C C . ALA A 1 90 ? -12.052 19.024 11.578 1.00 69.75 90 ALA A C 1
ATOM 668 O O . ALA A 1 90 ? -13.209 19.288 11.902 1.00 69.75 90 ALA A O 1
ATOM 669 N N . ALA A 1 91 ? -10.975 19.480 12.229 1.00 59.00 91 ALA A N 1
ATOM 670 C CA . ALA A 1 91 ? -10.981 20.370 13.388 1.00 59.00 91 ALA A CA 1
ATOM 671 C C . ALA A 1 91 ? -10.831 21.843 12.988 1.00 59.00 91 ALA A C 1
ATOM 673 O O . ALA A 1 91 ? -10.083 22.117 12.022 1.00 59.00 91 ALA A O 1
#

Radius of gyration: 16.3 Å; chains: 1; bounding box: 37×36×39 Å

=== Feature glossary ===
Annotated list of the representations used here:

Nearest PDB structures. The Foldseek neighbor list gives the closest experimentally determined structures in the PDB, ranked by structural alignment. TM-score near 1 means near-identical fold; near 0.3 means only rough topology match. This is how one finds what a novel AlphaFold prediction most resembles in the solved-structure universe.

Foldseek 3Di. Foldseek's 3Di representation compresses backbone geometry into a per-residue letter drawn from a learned twenty-state alphabet. It captures the tertiary interaction pattern around each residue — which residues are packed against it in space, regardless of where they are in sequence.

Radius of gyration, Cα contacts, bounding box. Radius of gyration (Rg) is the root-mean-square distance of Cα atoms from their centroid — a single number for overall size and compactness. A globular domain of N residues has Rg ≈ 2.2·N^0.38 Å; an extended or disordered chain has a much larger Rg. The Cα contact count is the number of residue pairs whose Cα atoms are within 8 Å and are more than four positions apart in sequence — a standard proxy for tertiary packing density. The bounding box is the smallest axis-aligned box enclosing all Cα atoms.

InterPro / GO / CATH / organism. The annotation block draws on four external resources. InterPro: which protein families and domains the sequence belongs to. GO: standardized terms for what the protein does, what process it participates in, and where in the cell it acts. CATH: which structural fold it has in the CATH hierarchy. Organism: the species of origin.

mmCIF coordinates. The mmCIF block holds the 3D Cartesian coordinates of each backbone atom (N, Cα, C, O) in ångströms. mmCIF is the PDB's canonical archive format — a tagged-loop text representation of the atomic model.

pLDDT. pLDDT is the predicted lDDT-Cα score: AlphaFold's confidence that the local environment of each residue (all inter-atomic distances within 15 Å) is correctly placed. It is a per-residue number between 0 and 100, with higher meaning more reliable.

Backbone torsions (φ/ψ). φ (phi) and ψ (psi) are the two rotatable backbone dihedrals per residue: φ is the C(i-1)–N–Cα–C torsion, ψ is the N–Cα–C–N(i+1) torsion, both in degrees on (−180°, 180°]. α-helical residues cluster near (−60°, −45°); β-strand residues near (−120°, +130°). A Ramachandran plot is simply a scatter of (φ, ψ) for every residue.

B-factor. For experimental (PDB) structures, the B-factor (temperature factor) quantifies the positional spread of each atom in the crystal — a combination of thermal vibration and static disorder — in units of Å². High B-factors mark flexible loops or poorly resolved regions; low B-factors mark the rigid, well-ordered core.

Secondary structure (3-state, P-SEA). SS3 is a coarse helix/strand/coil call (letters a/b/c) made by the P-SEA algorithm from inter-Cα distances and dihedrals. It is less detailed than DSSP but needs only Cα positions.

Predicted aligned error. Predicted aligned error is AlphaFold's pairwise confidence. Unlike pLDDT (per-residue), PAE is per-residue-pair and captures whether two parts of the structure are correctly placed relative to each other. Units are ångströms of expected positional error.

Solvent-accessible surface area. Solvent-accessible surface area (SASA) is the area in Å² traced out by the centre of a 1.4 Å probe sphere (a water molecule) rolled over the protein's van der Waals surface (Shrake–Rupley / Lee–Richards construction). Buried residues have near-zero SASA; fully exposed residues can exceed 200 Å². The total SASA scales roughly with the number of surface residues.

Secondary structure (8-state, DSSP). The SS8 string is DSSP's per-residue secondary-structure call. α-helix (H) means an i→i+4 H-bond ladder; β-strand (E) means the residue participates in a β-sheet; 3₁₀ (G) and π (I) are tighter and wider helices; T/S are turns/bends; '-' is loop.

Rendered structure images. Structure images are PyMOL renders from six orthogonal camera directions. Cartoon representation draws helices as coils and strands as arrows; sticks shows the backbone as bonds; surface shows the solvent-excluded envelope. Rainbow coloring maps sequence position to hue (blue→red, N→C); chain coloring assigns a distinct color per polypeptide.

Sequence. The amino-acid sequence is the protein's primary structure: the linear order of residues from the N-terminus to the C-terminus, written in one-letter code. Everything else here — the 3D coordinates, the secondary structure, the domain annotations — is ultimately a consequence of this string.

Contact-map, Ramachandran, and PAE plots. Three diagnostic plots accompany the record. The Cα contact map visualizes the tertiary structure as a 2D adjacency matrix (8 Å cutoff, sequence-local contacts suppressed). The Ramachandran plot shows the distribution of backbone (φ, ψ) torsions, with points in the α and β basins reflecting secondary structure content. The PAE plot shows AlphaFold's inter-residue confidence as a color matrix.